Protein AF-A0A838U6Y1-F1 (afdb_monomer)

Secondary structure (DSSP, 8-state):
-HHHHHHHHHTT----EE--HHHHHHHHHHHT-SEE-PPPPBSS-HHHHTTSPTT---BPP--SPEE---HHHHHHHHHHHHHHHHHHHHHHHHHHHHT--EE--SSHHHHHHHHHHHHHHHHT--PPP---SS-GGGSSS--EEE-----SSTT-------EEE---

pLDDT: mean 75.65, std 10.95, range [45.16, 92.19]

Radius of gyration: 26.8 Å; Cα contacts (8 Å, |Δi|>4): 144; chains: 1; bounding box: 82×34×59 Å

Mean predicted aligned error: 13.13 Å

Solvent-accessible surface area (backbone atoms only — not comparable to full-atom values): 10695 Å² total; per-residue (Å²): 122,68,65,64,56,51,53,48,68,72,41,100,54,70,39,69,42,83,45,64,56,59,46,52,51,62,62,42,55,69,69,49,41,52,61,40,84,71,75,58,59,67,65,55,61,72,80,59,57,77,73,54,70,95,83,67,83,56,66,39,84,70,81,72,67,56,68,59,80,59,61,66,59,36,46,53,51,50,51,50,52,52,52,44,55,54,51,48,57,53,50,47,50,47,8,59,76,34,77,20,57,71,45,77,37,80,47,75,66,54,41,67,67,46,50,59,54,55,53,53,52,60,74,67,62,79,90,82,87,80,83,70,94,68,75,76,84,79,57,95,63,83,60,82,47,81,52,88,68,80,64,90,53,90,90,56,85,64,88,68,77,46,72,52,80,67,80,130

Foldseek 3Di:
DVVVLVVVLLDLDADADEDCLLVLVVVLVQVLDQWHPDAADFPDPPVVVVVDPPPDDGGDDPPHTDGDPPPVSSVVSVVVNVVSVVVLVSSVVSNVQNVYHYDYDNDPVVCVVCVVVNVVVVVPDDDDDDDDPDDPPPDPDFDWDFDDDDDPDPPDDDDDNRTDTDDD

Sequence (168 aa):
KSDALRRLLATDISVHVLSYTAMEVTDIKPRASMISKSPPPNAIPDEIQAQLPNGVRDRGVKIGPTINLDRTLIRKIKDRKLELEVAEQNLEKLAADTIGEFILPDATEEMVEKAPLVAKMIDSSYVVTYTPKIPVVESRGIAERNIEVTSKRPGLIVEARRKLLIAR

Structure (mmCIF, N/CA/C/O backbone):
data_AF-A0A838U6Y1-F1
#
_entry.id   AF-A0A838U6Y1-F1
#
loop_
_atom_site.group_PDB
_atom_site.id
_atom_site.type_symbol
_atom_site.label_atom_id
_atom_site.label_alt_id
_atom_site.label_comp_id
_atom_site.label_asym_id
_atom_site.label_entity_id
_atom_site.label_seq_id
_atom_site.pdbx_PDB_ins_code
_atom_site.Cartn_x
_atom_site.Cartn_y
_atom_site.Cartn_z
_atom_site.occupancy
_atom_site.B_iso_or_equiv
_atom_site.auth_seq_id
_atom_site.auth_comp_id
_atom_site.auth_asym_id
_atom_site.auth_atom_id
_atom_site.pdbx_PDB_model_num
ATOM 1 N N . LYS A 1 1 ? -11.833 -12.735 -4.021 1.00 46.72 1 LYS A N 1
ATOM 2 C CA . LYS A 1 1 ? -10.910 -11.786 -3.341 1.00 46.72 1 LYS A CA 1
ATOM 3 C C . LYS A 1 1 ? -11.636 -10.805 -2.407 1.00 46.72 1 LYS A C 1
ATOM 5 O O . LYS A 1 1 ? -11.096 -10.525 -1.352 1.00 46.72 1 LYS A O 1
ATOM 10 N N . SER A 1 2 ? -12.853 -10.342 -2.720 1.00 61.66 2 SER A N 1
ATOM 11 C CA . SER A 1 2 ? -13.626 -9.407 -1.874 1.00 61.66 2 SER A CA 1
ATOM 12 C C . SER A 1 2 ? -14.111 -9.969 -0.528 1.00 61.66 2 SER A C 1
ATOM 14 O O . SER A 1 2 ? -14.324 -9.195 0.397 1.00 61.66 2 SER A O 1
ATOM 16 N N . ASP A 1 3 ? -14.269 -11.290 -0.393 1.00 71.94 3 ASP A N 1
ATOM 17 C CA . ASP A 1 3 ? -14.803 -11.900 0.836 1.00 71.94 3 ASP A CA 1
ATOM 18 C C . ASP A 1 3 ? -13.856 -11.753 2.043 1.00 71.94 3 ASP A C 1
ATOM 20 O O . ASP A 1 3 ? -14.294 -11.461 3.150 1.00 71.94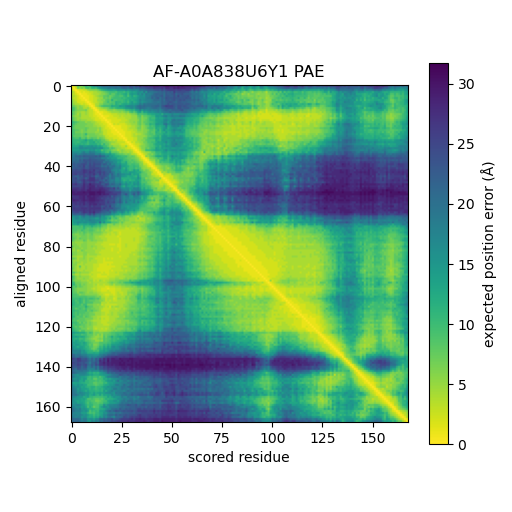 3 ASP A O 1
ATOM 24 N N . ALA A 1 4 ? -12.539 -11.848 1.827 1.00 73.19 4 ALA A N 1
ATOM 25 C CA . ALA A 1 4 ? -11.548 -11.648 2.888 1.00 73.19 4 ALA A CA 1
ATOM 26 C C . ALA A 1 4 ? -11.529 -10.197 3.406 1.00 73.19 4 ALA A C 1
ATOM 28 O O . ALA A 1 4 ? -11.488 -9.980 4.614 1.00 73.19 4 ALA A O 1
ATOM 29 N N . LEU A 1 5 ? -11.636 -9.210 2.505 1.00 68.75 5 LEU A N 1
ATOM 30 C CA . LEU A 1 5 ? -11.728 -7.791 2.874 1.00 68.75 5 LEU A CA 1
ATOM 31 C C . LEU A 1 5 ? -13.009 -7.500 3.663 1.00 68.75 5 LEU A C 1
ATOM 33 O O . LEU A 1 5 ? -12.974 -6.797 4.664 1.00 68.75 5 LEU A O 1
ATOM 37 N N . ARG A 1 6 ? -14.138 -8.099 3.265 1.00 68.56 6 ARG A N 1
ATOM 38 C CA . ARG A 1 6 ? -15.406 -7.959 3.996 1.00 68.56 6 ARG A CA 1
ATOM 39 C C . ARG A 1 6 ? -15.342 -8.550 5.401 1.00 68.56 6 ARG A C 1
ATOM 41 O O . ARG A 1 6 ? -15.905 -7.966 6.319 1.00 68.56 6 ARG A O 1
ATOM 48 N N . ARG A 1 7 ? -14.643 -9.674 5.582 1.00 72.81 7 ARG A N 1
ATOM 49 C CA . ARG A 1 7 ? -14.422 -10.268 6.910 1.00 72.81 7 ARG A CA 1
ATOM 50 C C . ARG A 1 7 ? -13.547 -9.381 7.794 1.00 72.81 7 ARG A C 1
ATOM 52 O O . ARG A 1 7 ? -13.877 -9.217 8.959 1.00 72.81 7 ARG A O 1
ATOM 59 N N . LEU A 1 8 ? -12.501 -8.770 7.234 1.00 68.75 8 LEU A N 1
ATOM 60 C CA . LEU A 1 8 ? -11.675 -7.788 7.947 1.00 68.75 8 LEU A CA 1
ATOM 61 C C . LEU A 1 8 ? -12.477 -6.553 8.375 1.00 68.75 8 LEU A C 1
ATOM 63 O O . LEU A 1 8 ? -12.323 -6.087 9.494 1.00 68.75 8 LEU A O 1
ATOM 67 N N . LEU A 1 9 ? -13.388 -6.067 7.531 1.00 67.00 9 LEU A N 1
ATOM 68 C CA . LEU A 1 9 ? -14.278 -4.956 7.888 1.00 67.00 9 LEU A CA 1
ATOM 69 C C . LEU A 1 9 ? -15.310 -5.322 8.965 1.00 67.00 9 LEU A C 1
ATOM 71 O O . LEU A 1 9 ? -15.772 -4.447 9.699 1.00 67.00 9 LEU A O 1
ATOM 75 N N . ALA A 1 10 ? -15.700 -6.596 9.044 1.00 65.94 10 ALA A N 1
ATOM 76 C CA . ALA A 1 10 ? -16.593 -7.096 10.087 1.00 65.94 10 ALA A CA 1
ATOM 77 C C . ALA A 1 10 ? -15.886 -7.236 11.445 1.00 65.94 10 ALA A C 1
ATOM 79 O O . ALA A 1 10 ? -16.546 -7.232 12.480 1.00 65.94 10 ALA A O 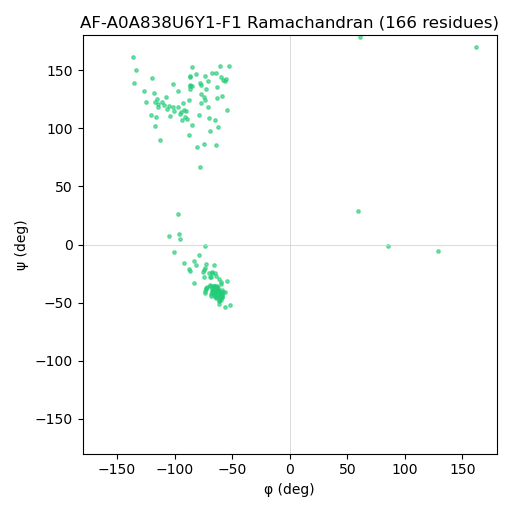1
ATOM 80 N N . THR A 1 11 ? -14.557 -7.346 11.448 1.00 67.31 11 THR A N 1
ATOM 81 C CA . THR A 1 11 ? -13.746 -7.308 12.666 1.00 67.31 11 THR A CA 1
ATOM 82 C C . THR A 1 11 ? -13.397 -5.866 13.044 1.00 67.31 11 THR A C 1
ATOM 84 O O . THR A 1 11 ? -13.175 -5.030 12.172 1.00 67.31 11 THR A O 1
ATOM 87 N N . ASP A 1 12 ? -13.328 -5.557 14.339 1.00 68.38 12 ASP A N 1
ATOM 88 C CA . ASP A 1 12 ? -12.880 -4.248 14.841 1.00 68.38 12 ASP A CA 1
ATOM 89 C C . ASP A 1 12 ? -11.345 -4.142 14.794 1.00 68.38 12 ASP A C 1
ATOM 91 O O . ASP A 1 12 ? -10.668 -4.129 15.820 1.00 68.38 12 ASP A O 1
ATOM 95 N N . ILE A 1 13 ? -10.787 -4.124 13.582 1.00 75.06 13 ILE A N 1
ATOM 96 C CA . ILE A 1 13 ? -9.348 -3.990 13.325 1.00 75.06 13 ILE A CA 1
ATOM 97 C C . ILE A 1 13 ? -9.113 -2.702 12.532 1.00 75.06 13 ILE A C 1
ATOM 99 O O . ILE A 1 13 ? -9.764 -2.486 11.509 1.00 75.06 13 ILE A O 1
ATOM 103 N N . SER A 1 14 ? -8.168 -1.871 12.978 1.00 77.81 14 SER A N 1
ATOM 104 C CA . SER A 1 14 ? -7.637 -0.748 12.197 1.00 77.81 14 SER A CA 1
ATOM 105 C C . SER A 1 14 ? -6.485 -1.219 11.308 1.00 77.81 14 SER A C 1
ATOM 107 O O . SER A 1 14 ? -5.601 -1.954 11.755 1.00 77.81 14 SER A O 1
ATOM 109 N N . VAL A 1 15 ? -6.489 -0.825 10.032 1.00 82.62 15 VAL A N 1
ATOM 110 C CA . VAL A 1 15 ? -5.468 -1.252 9.063 1.00 82.62 15 VAL A CA 1
ATOM 111 C C . VAL A 1 15 ? -4.688 -0.048 8.556 1.00 82.62 15 VAL A C 1
ATOM 113 O O . VAL A 1 15 ? -5.146 0.666 7.672 1.00 82.62 15 VAL A O 1
ATOM 116 N N . HIS A 1 16 ? -3.476 0.141 9.072 1.00 86.44 16 HIS A N 1
ATOM 117 C CA . HIS A 1 16 ? -2.525 1.117 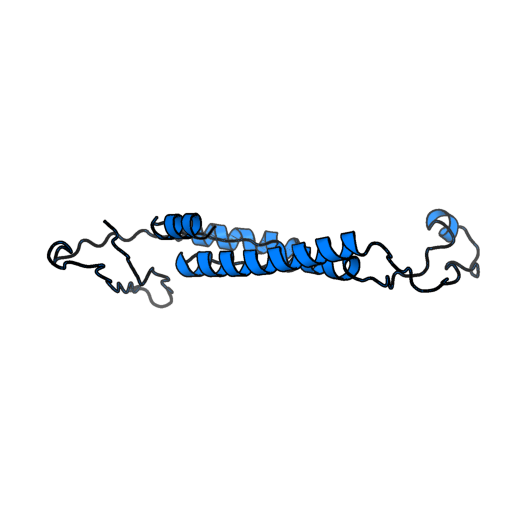8.537 1.00 86.44 16 HIS A CA 1
ATOM 118 C C . HIS A 1 16 ? -1.713 0.485 7.403 1.00 86.44 16 HIS A C 1
ATOM 120 O O . HIS A 1 16 ? -1.272 -0.662 7.518 1.00 86.44 16 HIS A O 1
ATOM 126 N N . VAL A 1 17 ? -1.505 1.220 6.311 1.00 87.38 17 VAL A N 1
ATOM 127 C CA . VAL A 1 17 ? -0.815 0.706 5.121 1.00 87.38 17 VAL A CA 1
ATOM 128 C C . VAL A 1 17 ? 0.364 1.602 4.768 1.00 87.38 17 VAL A C 1
ATOM 130 O O . VAL A 1 17 ? 0.195 2.786 4.487 1.00 87.38 17 VAL A O 1
ATOM 133 N N . LEU A 1 18 ? 1.552 0.997 4.718 1.00 88.06 18 LEU A N 1
ATOM 134 C CA . LEU A 1 18 ? 2.744 1.569 4.098 1.00 88.06 18 LEU A CA 1
ATOM 135 C C . LEU A 1 18 ? 2.958 0.870 2.749 1.00 88.06 18 LEU A C 1
ATOM 137 O O . LEU A 1 18 ? 3.259 -0.326 2.717 1.00 88.06 18 LEU A O 1
ATOM 141 N N . SER A 1 19 ? 2.750 1.581 1.639 1.00 86.62 19 SER A N 1
ATOM 142 C CA . SER A 1 19 ? 2.799 0.985 0.297 1.00 86.62 19 SER A CA 1
ATOM 143 C C . SER A 1 19 ? 4.109 1.279 -0.438 1.00 86.62 19 SER A C 1
ATOM 145 O O . SER A 1 19 ? 4.570 2.411 -0.463 1.00 86.62 19 SER A O 1
ATOM 147 N N . TYR A 1 20 ? 4.670 0.278 -1.124 1.00 86.75 20 TYR A N 1
ATOM 148 C CA . TYR A 1 20 ? 5.861 0.422 -1.983 1.00 86.75 20 TYR A CA 1
ATOM 149 C C . TYR A 1 20 ? 5.510 0.636 -3.464 1.00 86.75 20 TYR A C 1
ATOM 151 O O . TYR A 1 20 ? 6.385 0.647 -4.332 1.00 86.75 20 TYR A O 1
ATOM 159 N N . THR A 1 21 ? 4.223 0.767 -3.781 1.00 87.75 21 THR A N 1
ATOM 160 C CA . THR A 1 21 ? 3.727 0.775 -5.162 1.00 87.75 21 THR A CA 1
ATOM 161 C C . THR A 1 21 ? 4.274 1.947 -5.975 1.00 87.75 21 THR A C 1
ATOM 163 O O . THR A 1 21 ? 4.660 1.741 -7.123 1.00 87.75 21 THR A O 1
ATOM 166 N N . ALA A 1 22 ? 4.398 3.144 -5.393 1.00 85.31 22 ALA A N 1
ATOM 167 C CA . ALA A 1 22 ? 4.966 4.309 -6.080 1.00 85.31 22 ALA A CA 1
ATOM 168 C C . ALA A 1 22 ? 6.413 4.062 -6.539 1.00 85.31 22 ALA A C 1
ATOM 170 O O . ALA A 1 22 ? 6.750 4.313 -7.700 1.00 85.31 22 ALA A O 1
ATOM 171 N N . MET A 1 23 ? 7.236 3.479 -5.664 1.00 86.00 23 MET A N 1
ATOM 172 C CA . MET A 1 23 ? 8.627 3.125 -5.958 1.00 86.00 23 MET A CA 1
ATOM 173 C C . MET A 1 23 ? 8.735 2.009 -7.007 1.00 86.00 23 MET A C 1
ATOM 175 O O . MET A 1 23 ? 9.572 2.068 -7.906 1.00 86.00 23 MET A O 1
ATOM 179 N N . GLU A 1 24 ? 7.865 0.997 -6.951 1.00 85.81 24 GLU A N 1
ATOM 180 C CA . GLU A 1 24 ? 7.839 -0.040 -7.991 1.00 85.81 24 GLU A CA 1
ATOM 181 C C . GLU A 1 24 ? 7.414 0.541 -9.349 1.00 85.81 24 GLU A C 1
ATOM 183 O O . GLU A 1 24 ? 7.978 0.203 -10.390 1.00 85.81 24 GLU A O 1
ATOM 188 N N . VAL A 1 25 ? 6.446 1.462 -9.369 1.00 85.75 25 VAL A N 1
ATOM 189 C CA . VAL A 1 25 ? 5.966 2.096 -10.602 1.00 85.75 25 VAL A CA 1
ATOM 190 C C . VAL A 1 25 ? 7.048 2.964 -11.255 1.00 85.75 25 VAL A C 1
ATOM 192 O O . VAL A 1 25 ? 7.117 3.008 -12.491 1.00 85.75 25 VAL A O 1
ATOM 195 N N . THR A 1 26 ? 7.895 3.647 -10.478 1.00 84.38 26 THR A N 1
ATOM 196 C CA . THR A 1 26 ? 9.015 4.430 -11.027 1.00 84.38 26 THR A CA 1
ATOM 197 C C . THR A 1 26 ? 10.082 3.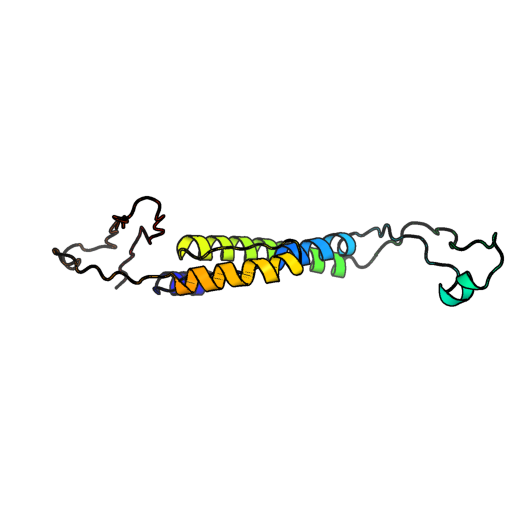535 -11.660 1.00 84.38 26 THR A C 1
ATOM 199 O O . THR A 1 26 ? 10.522 3.859 -12.766 1.00 84.38 26 THR A O 1
ATOM 202 N N . ASP A 1 27 ? 10.407 2.378 -11.069 1.00 84.31 27 ASP A N 1
ATOM 203 C CA . ASP A 1 27 ? 11.327 1.389 -11.667 1.00 84.31 27 ASP A CA 1
ATOM 204 C C . ASP A 1 27 ? 10.731 0.688 -12.906 1.00 84.31 27 ASP A C 1
ATOM 206 O O . ASP A 1 27 ? 11.413 0.404 -13.896 1.00 84.31 27 ASP A O 1
ATOM 210 N N . ILE A 1 28 ? 9.418 0.447 -12.911 1.00 82.81 28 ILE A N 1
ATOM 211 C CA . ILE A 1 28 ? 8.730 -0.239 -14.011 1.00 82.81 28 ILE A CA 1
ATOM 212 C C . ILE A 1 28 ? 8.686 0.611 -15.294 1.00 82.81 28 ILE A C 1
ATOM 214 O O . ILE A 1 28 ? 8.796 0.065 -16.397 1.00 82.81 28 ILE A O 1
ATOM 218 N N . LYS A 1 29 ? 8.538 1.940 -15.194 1.00 78.31 29 LYS A N 1
ATOM 219 C CA . LYS A 1 29 ? 8.414 2.852 -16.354 1.00 78.31 29 LYS A CA 1
ATOM 220 C C . LYS A 1 29 ? 9.523 2.689 -17.413 1.00 78.31 29 LYS A C 1
ATOM 222 O O . LYS A 1 29 ? 9.169 2.515 -18.584 1.00 78.31 29 LYS A O 1
ATOM 227 N N . PRO A 1 30 ? 10.829 2.726 -17.078 1.00 78.50 30 PRO A N 1
ATOM 228 C CA . PRO A 1 30 ? 11.890 2.525 -18.066 1.00 78.50 30 PRO A CA 1
ATOM 229 C C . PRO A 1 30 ? 11.907 1.094 -18.623 1.00 78.50 30 PRO A C 1
ATOM 231 O O . PRO A 1 30 ? 12.145 0.906 -19.816 1.00 78.50 30 PRO A O 1
ATOM 234 N N . ARG A 1 31 ? 11.592 0.090 -17.794 1.00 76.12 31 ARG A N 1
ATOM 235 C CA . ARG A 1 31 ? 11.635 -1.340 -18.155 1.00 76.12 31 ARG A CA 1
ATOM 236 C C . ARG A 1 31 ? 10.476 -1.763 -19.060 1.00 76.12 31 ARG A C 1
ATOM 238 O O . ARG A 1 31 ? 10.621 -2.678 -19.865 1.00 76.12 31 ARG A O 1
ATOM 245 N N . ALA A 1 32 ? 9.341 -1.075 -18.968 1.00 76.00 32 ALA A N 1
ATOM 246 C CA . ALA A 1 32 ? 8.171 -1.295 -19.816 1.00 76.00 32 ALA A CA 1
ATOM 247 C C . ALA A 1 32 ? 8.293 -0.661 -21.218 1.00 76.00 32 ALA A C 1
ATOM 249 O O . ALA A 1 32 ? 7.427 -0.889 -22.072 1.00 76.00 32 ALA A O 1
ATOM 250 N N . SER A 1 33 ? 9.326 0.156 -21.465 1.00 76.31 33 SER A N 1
ATOM 251 C CA . SER A 1 33 ? 9.545 0.785 -22.768 1.00 76.31 33 SER A CA 1
ATOM 252 C C . SER A 1 33 ? 10.127 -0.209 -23.774 1.00 76.31 33 SER A C 1
ATOM 254 O O . SER A 1 33 ? 11.150 -0.846 -23.534 1.00 76.31 33 SER A O 1
ATOM 256 N N . MET A 1 34 ? 9.505 -0.292 -24.953 1.00 74.06 34 MET A N 1
ATOM 257 C CA . MET A 1 34 ? 10.029 -1.066 -26.088 1.00 74.06 34 MET A CA 1
ATOM 258 C C . MET A 1 34 ? 11.320 -0.453 -26.653 1.00 74.06 34 MET A C 1
ATOM 260 O O . MET A 1 34 ? 12.115 -1.148 -27.276 1.00 74.06 34 MET A O 1
ATOM 264 N N . ILE A 1 35 ? 11.529 0.845 -26.429 1.00 74.56 35 ILE A N 1
ATOM 265 C CA . ILE A 1 35 ? 12.677 1.603 -26.921 1.00 74.56 35 ILE A CA 1
ATOM 266 C C . ILE A 1 35 ? 13.466 2.075 -25.702 1.00 74.56 35 ILE A C 1
ATOM 268 O O . ILE A 1 35 ? 13.004 2.948 -24.959 1.00 74.56 35 ILE A O 1
ATOM 272 N N . SER A 1 36 ? 14.653 1.510 -25.491 1.00 69.25 36 SER A N 1
ATOM 273 C CA . SER A 1 36 ? 15.577 2.016 -24.480 1.00 69.25 36 SER A CA 1
ATOM 274 C C . SER A 1 36 ? 16.213 3.311 -24.978 1.00 69.25 36 SER A C 1
ATOM 276 O O . SER A 1 36 ? 16.784 3.368 -26.070 1.00 69.25 36 SER A O 1
ATOM 278 N N . LYS A 1 37 ? 16.131 4.360 -24.157 1.00 68.88 37 LYS A N 1
ATOM 279 C CA . LYS A 1 37 ? 16.875 5.614 -24.345 1.00 68.88 37 LYS A CA 1
ATOM 280 C C . LYS A 1 37 ? 18.153 5.635 -23.499 1.00 68.88 37 LYS A C 1
ATOM 282 O O . LYS A 1 37 ? 18.602 6.716 -23.126 1.00 68.88 37 LYS A O 1
ATOM 287 N N . SER A 1 38 ? 18.715 4.468 -23.174 1.00 65.94 38 SER A N 1
ATOM 288 C CA . SER A 1 38 ? 19.955 4.393 -22.405 1.00 65.94 38 SER A CA 1
ATOM 289 C C . SER A 1 38 ? 21.072 5.194 -23.095 1.00 65.94 38 SER A C 1
ATOM 291 O O . SER A 1 38 ? 21.135 5.226 -24.335 1.00 65.94 38 SER A O 1
ATOM 293 N N . PRO A 1 39 ? 21.936 5.874 -22.319 1.00 66.75 39 PRO A N 1
ATOM 294 C CA . PRO A 1 39 ? 23.147 6.488 -22.848 1.00 66.75 39 PRO A CA 1
ATOM 295 C C . PRO A 1 39 ? 23.982 5.463 -23.633 1.00 66.75 39 PRO A C 1
ATOM 297 O O . PRO A 1 39 ? 23.868 4.261 -23.372 1.00 66.75 39 PRO A O 1
ATOM 300 N N . PRO A 1 40 ? 24.796 5.905 -24.609 1.00 65.69 40 PRO A N 1
ATOM 301 C CA . PRO A 1 40 ? 25.750 5.009 -25.250 1.00 65.69 40 PRO A CA 1
ATOM 302 C C . PRO A 1 40 ? 26.657 4.378 -24.183 1.00 65.69 40 PRO A C 1
ATOM 304 O O . PRO A 1 40 ? 27.021 5.074 -23.233 1.00 65.69 40 PRO A O 1
ATOM 307 N N . PRO A 1 41 ? 27.003 3.087 -24.319 1.00 67.81 41 PRO A N 1
ATOM 308 C CA . PRO A 1 41 ? 27.905 2.436 -23.380 1.00 67.81 41 PRO A CA 1
ATOM 309 C C . PRO A 1 41 ? 29.259 3.156 -23.361 1.00 67.81 41 PRO A C 1
ATOM 311 O O . PRO A 1 41 ? 29.731 3.634 -24.404 1.00 67.81 41 PRO A O 1
ATOM 314 N N . ASN A 1 42 ? 29.875 3.223 -22.179 1.00 70.19 42 ASN A N 1
ATOM 315 C CA . ASN A 1 42 ? 31.254 3.685 -22.042 1.00 70.19 42 ASN A CA 1
ATOM 316 C C . ASN A 1 42 ? 32.133 2.756 -22.889 1.00 70.19 42 ASN A C 1
ATOM 318 O O . ASN A 1 42 ? 32.016 1.532 -22.802 1.00 70.19 42 ASN A O 1
ATOM 322 N N . ALA A 1 43 ? 32.956 3.329 -23.771 1.00 68.56 43 ALA A N 1
ATOM 323 C CA . ALA A 1 43 ? 33.816 2.531 -24.647 1.00 68.56 43 ALA A CA 1
ATOM 324 C C . ALA A 1 43 ? 34.989 1.913 -23.874 1.00 68.56 43 ALA A C 1
ATOM 326 O O . ALA A 1 43 ? 35.605 0.953 -24.336 1.00 68.56 43 ALA A O 1
ATOM 327 N N . ILE A 1 44 ? 35.299 2.488 -22.714 1.00 73.56 44 ILE A N 1
ATOM 328 C CA . ILE A 1 44 ? 36.428 2.146 -21.867 1.00 73.56 44 ILE A CA 1
ATOM 329 C C . ILE A 1 44 ? 35.908 2.078 -20.420 1.00 73.56 44 ILE A C 1
ATOM 331 O O . ILE A 1 44 ? 35.091 2.918 -20.044 1.00 73.56 44 ILE A O 1
ATOM 335 N N . PRO A 1 45 ? 36.338 1.095 -19.611 1.00 75.62 45 PRO A N 1
ATOM 336 C CA . PRO A 1 45 ? 36.073 1.086 -18.176 1.00 75.62 45 PRO A CA 1
ATOM 337 C C . PRO A 1 45 ? 36.617 2.345 -17.485 1.00 75.62 45 PRO A C 1
ATOM 339 O O . PRO A 1 45 ? 37.729 2.787 -17.789 1.00 75.62 45 PRO A O 1
ATOM 342 N N . ASP A 1 46 ? 35.866 2.868 -16.515 1.00 74.75 46 ASP A N 1
ATOM 343 C CA . ASP A 1 46 ? 36.155 4.134 -15.823 1.00 74.75 46 ASP A CA 1
ATOM 344 C C . ASP A 1 46 ? 37.578 4.177 -15.213 1.00 74.7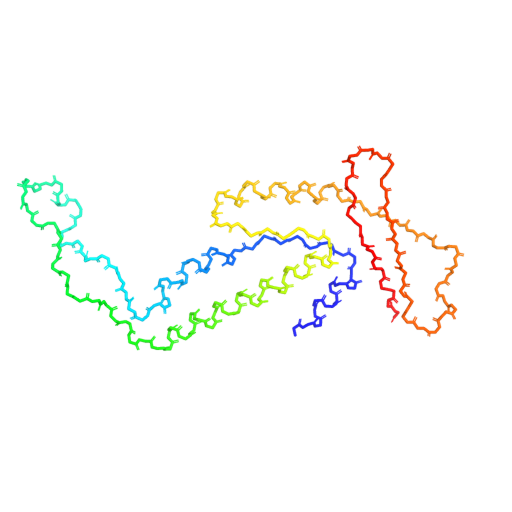5 46 ASP A C 1
ATOM 346 O O . ASP A 1 46 ? 38.234 5.220 -15.200 1.00 74.75 46 ASP A O 1
ATOM 350 N N . GLU A 1 47 ? 38.107 3.023 -14.785 1.00 75.12 47 GLU A N 1
ATOM 351 C CA . GLU A 1 47 ? 39.462 2.866 -14.229 1.00 75.12 47 GLU A CA 1
ATOM 352 C C . GLU A 1 47 ? 40.578 3.211 -15.227 1.00 75.12 47 GLU A C 1
ATOM 354 O O . GLU A 1 47 ? 41.600 3.791 -14.860 1.00 75.12 47 GLU A O 1
ATOM 359 N N . ILE A 1 48 ? 40.387 2.864 -16.501 1.00 70.38 48 ILE A N 1
ATOM 360 C CA . ILE A 1 48 ? 41.378 3.082 -17.561 1.00 70.38 48 ILE A CA 1
ATOM 361 C C . ILE A 1 48 ? 41.256 4.517 -18.087 1.00 70.38 48 ILE A C 1
ATOM 363 O O . ILE A 1 48 ? 42.261 5.148 -18.414 1.00 70.38 48 ILE A O 1
ATOM 367 N N . GLN A 1 49 ? 40.039 5.069 -18.102 1.00 67.62 49 GLN A N 1
ATOM 368 C CA . GLN A 1 49 ? 39.758 6.436 -18.537 1.00 67.62 49 GLN A CA 1
ATOM 369 C C . GLN A 1 49 ? 40.517 7.493 -17.721 1.00 67.62 49 GLN A C 1
ATOM 371 O O . GLN A 1 49 ? 41.031 8.455 -18.290 1.00 67.62 49 GLN A O 1
ATOM 376 N N . ALA A 1 50 ? 40.644 7.289 -16.408 1.00 70.88 50 ALA A N 1
ATOM 377 C CA . ALA A 1 50 ? 41.367 8.193 -15.513 1.00 70.88 50 ALA A CA 1
ATOM 378 C C . ALA A 1 50 ? 42.885 8.261 -15.783 1.00 70.88 50 ALA A C 1
ATOM 380 O O . ALA A 1 50 ? 43.549 9.192 -15.332 1.00 70.88 50 ALA A O 1
ATOM 381 N N . GLN A 1 51 ? 43.438 7.282 -16.505 1.00 77.62 51 GLN A N 1
ATOM 382 C CA . GLN A 1 51 ? 44.868 7.181 -16.819 1.00 77.62 51 GLN A CA 1
ATOM 383 C C . GLN A 1 51 ? 45.205 7.658 -18.240 1.00 77.62 51 GLN A C 1
ATOM 385 O O . GLN A 1 51 ? 46.378 7.727 -18.610 1.00 77.62 51 GLN A O 1
ATOM 390 N N . LEU A 1 52 ? 44.194 7.976 -19.052 1.00 73.00 52 LEU A N 1
ATOM 391 C CA . LEU A 1 52 ? 44.375 8.392 -20.438 1.00 73.00 52 LEU A CA 1
ATOM 392 C C . LEU A 1 52 ? 44.613 9.912 -20.536 1.00 73.00 52 LEU A C 1
ATOM 394 O O . LEU A 1 52 ? 44.024 10.689 -19.786 1.00 73.00 52 LEU A O 1
ATOM 398 N N . PRO A 1 53 ? 45.465 10.366 -21.476 1.00 73.94 53 PRO A N 1
ATOM 399 C CA . PRO A 1 53 ? 45.706 11.787 -21.693 1.00 73.94 53 PRO A CA 1
ATOM 400 C C . PRO A 1 53 ? 44.437 12.510 -22.173 1.00 73.94 53 PRO A C 1
ATOM 402 O O . PRO A 1 53 ? 43.613 11.950 -22.902 1.00 73.94 53 PRO A O 1
ATOM 405 N N . ASN A 1 54 ? 44.298 13.784 -21.791 1.00 69.31 54 ASN A N 1
ATOM 406 C CA . ASN A 1 54 ? 43.147 14.621 -22.141 1.00 69.31 54 ASN A CA 1
ATOM 407 C C . ASN A 1 54 ? 42.935 14.653 -23.668 1.00 69.31 54 ASN A C 1
ATOM 409 O O . ASN A 1 54 ? 43.783 15.159 -24.401 1.00 69.31 54 ASN A O 1
ATOM 413 N N . GLY A 1 55 ? 41.799 14.130 -24.144 1.00 63.94 55 GLY A N 1
ATOM 414 C CA . GLY A 1 55 ? 41.424 14.130 -25.568 1.00 63.94 55 GLY A CA 1
ATOM 415 C C . GLY A 1 55 ? 41.004 12.773 -26.143 1.00 63.94 55 GLY A C 1
ATOM 416 O O . GLY A 1 55 ? 40.544 12.714 -27.284 1.00 63.94 55 GLY A O 1
ATOM 417 N N . VAL A 1 56 ? 41.116 11.686 -25.375 1.00 66.94 56 VAL A N 1
ATOM 418 C CA . VAL A 1 56 ? 40.642 10.360 -25.801 1.00 66.94 56 VAL A CA 1
ATOM 419 C C . VAL A 1 56 ? 39.111 10.313 -25.784 1.00 66.94 56 VAL A C 1
ATOM 421 O O . VAL A 1 56 ? 38.462 10.774 -24.846 1.00 66.94 56 VAL A O 1
ATOM 424 N N . ARG A 1 57 ? 38.517 9.772 -26.856 1.00 62.66 57 ARG A N 1
ATOM 425 C CA . ARG A 1 57 ? 37.065 9.584 -26.970 1.00 62.66 57 ARG A CA 1
ATOM 426 C C . ARG A 1 57 ? 36.588 8.579 -25.921 1.00 62.66 57 ARG A C 1
ATOM 428 O O . ARG A 1 57 ? 36.800 7.385 -26.067 1.00 62.66 57 ARG A O 1
ATOM 435 N N . ASP A 1 58 ? 35.916 9.098 -24.907 1.00 64.94 58 ASP A N 1
ATOM 436 C CA . ASP A 1 58 ? 35.347 8.344 -23.787 1.00 64.94 58 ASP A CA 1
ATOM 437 C C . ASP A 1 58 ? 34.082 7.542 -24.173 1.00 64.94 58 ASP A C 1
ATOM 439 O O . ASP A 1 58 ? 33.889 6.376 -23.825 1.00 64.94 58 ASP A O 1
ATOM 443 N N . ARG A 1 59 ? 33.216 8.146 -24.992 1.00 63.47 59 ARG A N 1
ATOM 444 C CA . ARG A 1 59 ? 31.911 7.563 -25.323 1.00 63.47 59 ARG A CA 1
ATOM 445 C C . ARG A 1 59 ? 31.943 6.807 -26.643 1.00 63.47 59 ARG A C 1
ATOM 447 O O . ARG A 1 59 ? 32.385 7.342 -27.663 1.00 63.47 59 ARG A O 1
ATOM 454 N N . GLY A 1 60 ? 31.396 5.590 -26.637 1.00 63.19 60 GLY A N 1
ATOM 455 C CA . GLY A 1 60 ? 31.138 4.832 -27.857 1.00 63.19 60 GLY A CA 1
ATOM 456 C C . GLY A 1 60 ? 30.175 5.570 -28.795 1.00 63.19 60 GLY A C 1
ATOM 457 O O . GLY A 1 60 ? 29.345 6.378 -28.366 1.00 63.19 60 GLY A O 1
ATOM 458 N N . VAL A 1 61 ? 30.266 5.295 -30.100 1.00 62.50 61 VAL A N 1
ATOM 459 C CA . VAL A 1 61 ? 29.289 5.800 -31.077 1.00 62.50 61 VAL A CA 1
ATOM 460 C C . VAL A 1 61 ? 27.924 5.199 -30.741 1.00 62.50 61 VAL A C 1
ATOM 462 O O . VAL A 1 61 ? 27.788 3.982 -30.635 1.00 62.50 61 VAL A O 1
ATOM 465 N N . LYS A 1 62 ? 26.899 6.041 -30.567 1.00 58.81 62 LYS A N 1
ATOM 466 C CA . LYS A 1 62 ? 25.539 5.579 -30.267 1.00 58.81 62 LYS A CA 1
ATOM 467 C C . LYS A 1 62 ? 24.944 4.868 -31.487 1.00 58.81 62 LYS A C 1
ATOM 469 O O . LYS A 1 62 ? 24.417 5.518 -32.388 1.00 58.81 62 LYS A O 1
ATOM 474 N N . ILE A 1 63 ? 25.006 3.538 -31.510 1.00 59.75 63 ILE A N 1
ATOM 475 C CA . ILE A 1 63 ? 24.356 2.713 -32.535 1.00 59.75 63 ILE A CA 1
ATOM 476 C C . ILE A 1 63 ? 22.871 2.575 -32.174 1.00 59.75 63 ILE A C 1
ATOM 478 O O . ILE A 1 63 ? 22.462 1.612 -31.536 1.00 59.75 63 ILE A O 1
ATOM 482 N N . GLY A 1 64 ? 22.072 3.571 -32.566 1.00 64.69 64 GLY A N 1
ATOM 483 C CA . GLY A 1 64 ? 20.608 3.540 -32.485 1.00 64.69 64 GLY A CA 1
ATOM 484 C C . GLY A 1 64 ? 20.019 3.384 -31.072 1.00 64.69 64 GLY A C 1
ATOM 485 O O . GLY A 1 64 ? 20.733 3.347 -30.070 1.00 64.69 64 GLY A O 1
ATOM 486 N N . PRO A 1 65 ? 18.684 3.378 -30.948 1.00 68.31 65 PRO A N 1
ATOM 487 C CA . PRO A 1 65 ? 18.024 2.951 -29.724 1.00 68.31 65 PRO A CA 1
ATOM 488 C C . PRO A 1 65 ? 17.999 1.420 -29.633 1.00 68.31 65 PRO A C 1
ATOM 490 O O . PRO A 1 65 ? 17.692 0.742 -30.614 1.00 68.31 65 PRO A O 1
ATOM 493 N N . THR A 1 66 ? 18.249 0.865 -28.448 1.00 73.56 66 THR A N 1
ATOM 494 C CA . THR A 1 66 ? 18.057 -0.573 -28.214 1.00 73.56 66 THR A CA 1
ATOM 495 C C . THR A 1 66 ? 16.560 -0.875 -28.207 1.00 73.56 66 THR A C 1
ATOM 497 O O . THR A 1 66 ? 15.818 -0.333 -27.383 1.00 73.56 66 THR A O 1
ATOM 500 N N . ILE A 1 67 ? 16.106 -1.718 -29.136 1.00 78.00 67 ILE A N 1
ATOM 501 C CA . ILE A 1 67 ? 14.706 -2.140 -29.237 1.00 78.00 67 ILE A CA 1
ATOM 502 C C . ILE A 1 67 ? 14.550 -3.485 -28.529 1.00 78.00 67 ILE A C 1
ATOM 504 O O . ILE A 1 67 ? 15.130 -4.484 -28.948 1.00 78.00 67 ILE A O 1
ATOM 508 N N . ASN A 1 68 ? 13.729 -3.523 -27.482 1.00 75.50 68 ASN A N 1
ATOM 509 C CA . ASN A 1 68 ? 13.337 -4.772 -26.838 1.00 75.50 68 ASN A CA 1
ATOM 510 C C . ASN A 1 68 ? 12.246 -5.460 -27.666 1.00 75.50 68 ASN A C 1
ATOM 512 O O . ASN A 1 68 ? 11.112 -4.985 -27.744 1.00 75.50 68 ASN A O 1
ATOM 516 N N . LEU A 1 69 ? 12.583 -6.598 -28.278 1.00 82.06 69 LEU A N 1
ATOM 517 C CA . LEU A 1 69 ? 11.655 -7.386 -29.100 1.00 82.06 69 LEU A CA 1
ATOM 518 C C . LEU A 1 69 ? 10.763 -8.328 -28.276 1.00 82.06 69 LEU A C 1
ATOM 520 O O . LEU A 1 69 ? 9.754 -8.817 -28.791 1.00 82.06 69 LEU A O 1
ATOM 524 N N . ASP A 1 70 ? 11.089 -8.557 -27.001 1.00 85.12 70 ASP A N 1
ATOM 525 C CA . ASP A 1 70 ? 10.306 -9.428 -26.126 1.00 85.12 70 ASP A CA 1
ATOM 526 C C . ASP A 1 70 ? 8.994 -8.758 -25.688 1.00 85.12 70 ASP A C 1
ATOM 528 O O . ASP A 1 70 ? 8.860 -8.131 -24.633 1.00 85.12 70 ASP A O 1
ATOM 532 N N . ARG A 1 71 ? 7.978 -8.917 -26.536 1.00 85.69 71 ARG A N 1
ATOM 533 C CA . ARG A 1 71 ? 6.617 -8.437 -26.277 1.00 85.69 71 ARG A CA 1
ATOM 534 C C . ARG A 1 71 ? 5.973 -9.123 -25.077 1.00 85.69 71 ARG A C 1
ATOM 536 O O . ARG A 1 71 ? 5.083 -8.531 -24.468 1.00 85.69 71 ARG A O 1
ATOM 543 N N . THR A 1 72 ? 6.367 -10.355 -24.759 1.00 90.06 72 THR A N 1
ATOM 544 C CA . THR A 1 72 ? 5.763 -11.108 -23.654 1.00 90.06 72 THR A CA 1
ATOM 545 C C . THR A 1 72 ? 6.223 -10.554 -22.312 1.00 90.06 72 THR A C 1
ATOM 547 O O . THR A 1 72 ? 5.390 -10.328 -21.435 1.00 90.06 72 THR A O 1
ATOM 550 N N . LEU A 1 73 ? 7.511 -10.221 -22.192 1.00 87.75 73 LEU A N 1
ATOM 551 C CA . LEU A 1 73 ? 8.077 -9.550 -21.025 1.00 87.75 73 LEU A CA 1
ATOM 552 C C . LEU A 1 73 ? 7.437 -8.174 -20.807 1.00 87.75 73 LEU A C 1
ATOM 554 O O . LEU A 1 73 ? 6.971 -7.881 -19.709 1.00 87.75 73 LEU A O 1
ATOM 558 N N . ILE A 1 74 ? 7.336 -7.357 -21.863 1.00 87.19 74 ILE A N 1
ATOM 559 C CA . ILE A 1 74 ? 6.721 -6.021 -21.778 1.00 87.19 74 ILE A CA 1
ATOM 560 C C . ILE A 1 74 ? 5.260 -6.112 -21.317 1.00 87.19 74 ILE A C 1
ATOM 562 O O . ILE A 1 74 ? 4.825 -5.299 -20.503 1.00 87.19 74 ILE A O 1
ATOM 566 N N . ARG A 1 75 ? 4.497 -7.095 -21.817 1.00 90.06 75 ARG A N 1
ATOM 567 C CA . ARG A 1 75 ? 3.117 -7.336 -21.366 1.00 90.06 75 ARG A CA 1
ATOM 568 C C . ARG A 1 75 ? 3.070 -7.676 -19.881 1.00 90.06 75 ARG A C 1
ATOM 570 O O . ARG A 1 75 ? 2.395 -6.968 -19.152 1.00 90.06 75 ARG A O 1
ATOM 577 N N . LYS A 1 76 ? 3.867 -8.644 -19.417 1.00 92.06 76 LYS A N 1
ATOM 578 C CA . LYS A 1 76 ? 3.921 -9.02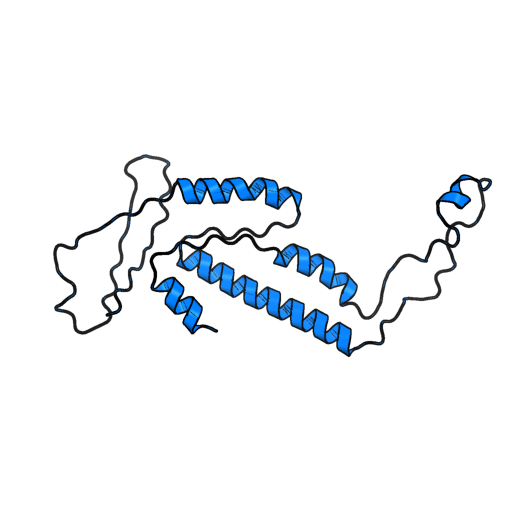1 -17.993 1.00 92.06 76 LYS A CA 1
ATOM 579 C C . LYS A 1 76 ? 4.261 -7.843 -17.079 1.00 92.06 76 LYS A C 1
ATOM 581 O O . LYS A 1 76 ? 3.656 -7.695 -16.026 1.00 92.06 76 LYS A O 1
ATOM 586 N N . ILE A 1 77 ? 5.203 -6.990 -17.484 1.00 89.06 77 ILE A N 1
ATOM 587 C CA . ILE A 1 77 ? 5.579 -5.791 -16.721 1.00 89.06 77 ILE A CA 1
ATOM 588 C C . ILE A 1 77 ? 4.404 -4.799 -16.637 1.00 89.06 77 ILE A C 1
ATOM 590 O O . ILE A 1 77 ? 4.156 -4.215 -15.583 1.00 89.06 77 ILE A O 1
ATOM 594 N N . LYS A 1 78 ? 3.654 -4.618 -17.731 1.00 88.94 78 LYS A N 1
ATOM 595 C CA . LYS A 1 78 ? 2.456 -3.765 -17.747 1.00 88.94 78 LYS A CA 1
ATOM 596 C C . LYS A 1 78 ? 1.314 -4.354 -16.924 1.00 88.94 78 LYS A C 1
ATOM 598 O O . LYS A 1 78 ? 0.692 -3.616 -16.170 1.00 88.94 78 LYS A O 1
ATOM 603 N N . ASP A 1 79 ? 1.075 -5.655 -17.037 1.00 92.19 79 ASP A N 1
ATOM 604 C CA . ASP A 1 79 ? 0.053 -6.358 -16.261 1.00 92.19 79 ASP A CA 1
ATOM 605 C C . ASP A 1 79 ? 0.364 -6.241 -14.765 1.00 92.19 79 ASP A C 1
ATOM 607 O O . ASP A 1 79 ? -0.501 -5.864 -13.980 1.00 92.19 79 ASP A O 1
ATOM 611 N N . ARG A 1 80 ? 1.636 -6.417 -14.379 1.00 89.31 80 ARG A N 1
ATOM 612 C CA . ARG A 1 80 ? 2.098 -6.194 -13.005 1.00 89.31 80 ARG A CA 1
ATOM 613 C C . ARG A 1 80 ? 1.836 -4.764 -12.525 1.00 89.31 80 ARG A C 1
ATOM 615 O O . ARG A 1 80 ? 1.381 -4.589 -11.401 1.00 89.31 80 ARG A O 1
ATOM 622 N N . LYS A 1 81 ? 2.079 -3.748 -13.361 1.00 89.81 81 LYS A N 1
ATOM 623 C CA . LYS A 1 81 ? 1.763 -2.346 -13.030 1.00 89.81 81 LYS A CA 1
ATOM 624 C C . LYS A 1 81 ? 0.272 -2.153 -12.741 1.00 89.81 81 LYS A C 1
ATOM 626 O O . LYS A 1 81 ? -0.075 -1.516 -11.755 1.00 89.81 81 LYS A O 1
ATOM 631 N N . LEU A 1 82 ? -0.596 -2.722 -13.577 1.00 90.88 82 LEU A N 1
ATOM 632 C CA . LEU A 1 82 ? -2.048 -2.643 -13.390 1.00 90.88 82 LEU A CA 1
ATOM 633 C C . LEU A 1 82 ? -2.492 -3.365 -12.113 1.00 90.88 82 LEU A C 1
ATOM 635 O O . LEU A 1 82 ? -3.338 -2.862 -11.379 1.00 90.88 82 LEU A O 1
ATOM 639 N N . GLU A 1 83 ? -1.910 -4.528 -11.818 1.00 90.56 83 GLU A N 1
ATOM 640 C CA . GLU A 1 83 ? -2.182 -5.250 -10.574 1.00 90.56 83 GLU A CA 1
ATOM 641 C C . GLU A 1 83 ? -1.793 -4.439 -9.334 1.00 90.56 83 GLU A C 1
ATOM 643 O O . GLU A 1 83 ? -2.532 -4.462 -8.350 1.00 90.56 83 GLU A O 1
ATOM 648 N N . LEU A 1 84 ? -0.665 -3.721 -9.381 1.00 90.12 84 LEU A N 1
ATOM 649 C CA . LEU A 1 84 ? -0.222 -2.837 -8.302 1.00 90.12 84 LEU A CA 1
ATOM 650 C C . LEU A 1 84 ? -1.194 -1.673 -8.095 1.00 90.12 84 LEU A C 1
ATOM 652 O O . LEU A 1 84 ? -1.607 -1.447 -6.965 1.00 90.12 84 LEU A O 1
ATOM 656 N N . GLU A 1 85 ? -1.632 -1.007 -9.167 1.00 89.88 85 GLU A N 1
ATOM 657 C CA . GLU A 1 85 ? -2.619 0.085 -9.094 1.00 89.88 85 GLU A CA 1
ATOM 658 C C . GLU A 1 85 ? -3.957 -0.396 -8.502 1.00 89.88 85 GLU A C 1
ATOM 660 O O . GLU A 1 85 ? -4.549 0.259 -7.645 1.00 89.88 85 GLU A O 1
ATOM 665 N N . VAL A 1 86 ? -4.428 -1.580 -8.908 1.00 91.19 86 VAL A N 1
ATOM 666 C CA . VAL A 1 86 ? -5.654 -2.178 -8.356 1.00 91.19 86 VAL A CA 1
ATOM 667 C C . VAL A 1 86 ? -5.473 -2.576 -6.890 1.00 91.19 86 VAL A C 1
ATOM 669 O O . VAL A 1 86 ? -6.392 -2.405 -6.088 1.00 91.19 86 VAL A O 1
ATOM 672 N N . ALA A 1 87 ? -4.322 -3.138 -6.517 1.00 88.56 87 ALA A N 1
ATOM 673 C CA . ALA A 1 87 ? -4.028 -3.482 -5.129 1.00 88.56 87 ALA A CA 1
ATOM 674 C C . ALA A 1 87 ? -3.969 -2.228 -4.245 1.00 88.56 87 ALA A C 1
ATOM 676 O O . ALA A 1 87 ? -4.577 -2.226 -3.178 1.00 88.56 87 ALA A O 1
ATOM 677 N N . GLU A 1 88 ? -3.327 -1.164 -4.726 1.00 90.00 88 GLU A N 1
ATOM 678 C CA . GLU A 1 88 ? -3.230 0.135 -4.061 1.00 90.00 88 GLU A CA 1
ATOM 679 C C . GLU A 1 88 ? -4.615 0.708 -3.758 1.00 90.00 88 GLU A C 1
ATOM 681 O O . GLU A 1 88 ? -4.943 0.920 -2.596 1.00 90.00 88 GLU A O 1
ATOM 686 N N . GLN A 1 89 ? -5.484 0.816 -4.768 1.00 90.44 89 GLN A N 1
ATOM 687 C CA . GLN A 1 89 ? -6.850 1.324 -4.591 1.00 90.44 89 GLN A CA 1
ATOM 688 C C . GLN A 1 89 ? -7.679 0.491 -3.607 1.00 90.44 89 GLN A C 1
ATOM 690 O O . GLN A 1 89 ? -8.556 1.011 -2.919 1.00 90.44 89 GLN A O 1
ATOM 695 N N . ASN A 1 90 ? -7.461 -0.826 -3.566 1.00 88.56 90 ASN A N 1
ATOM 696 C CA . ASN A 1 90 ? -8.165 -1.690 -2.621 1.00 88.56 90 ASN A CA 1
ATOM 697 C C . ASN A 1 90 ? -7.656 -1.499 -1.187 1.00 88.56 90 ASN A C 1
ATOM 699 O O . ASN A 1 90 ? -8.458 -1.544 -0.257 1.00 88.56 90 ASN A O 1
ATOM 703 N N . LEU A 1 91 ? -6.348 -1.299 -1.010 1.00 88.31 91 LEU A N 1
ATOM 704 C CA . LEU A 1 91 ? -5.734 -1.053 0.293 1.00 88.31 91 LEU A CA 1
ATOM 705 C C . LEU A 1 91 ? -6.045 0.348 0.818 1.00 88.31 91 LEU A C 1
ATOM 707 O O . LEU A 1 91 ? -6.326 0.488 2.001 1.00 88.31 91 LEU A O 1
ATOM 711 N N . GLU A 1 92 ? -6.074 1.353 -0.052 1.00 88.81 92 GLU A N 1
ATOM 712 C CA . GLU A 1 92 ? -6.493 2.715 0.280 1.00 88.81 92 GLU A CA 1
ATOM 713 C C . GLU A 1 92 ? -7.938 2.729 0.795 1.00 88.81 92 GLU A C 1
ATOM 715 O O . GLU A 1 92 ? -8.217 3.260 1.868 1.00 88.81 92 GLU A O 1
ATOM 720 N N . LYS A 1 93 ? -8.854 2.054 0.085 1.00 85.69 93 LYS A N 1
ATOM 721 C CA . LYS A 1 93 ? -10.247 1.897 0.534 1.00 85.69 93 LYS A CA 1
ATOM 722 C C . LYS A 1 93 ? -10.342 1.167 1.869 1.00 85.69 93 LYS A C 1
ATOM 724 O O . LYS A 1 93 ? -11.103 1.584 2.732 1.00 85.69 93 LYS A O 1
ATOM 729 N N . LEU A 1 94 ? -9.568 0.096 2.051 1.00 84.00 94 LEU A N 1
ATOM 730 C CA . LEU A 1 94 ? -9.564 -0.661 3.302 1.00 84.00 94 LEU A CA 1
ATOM 731 C C . LEU A 1 94 ? -9.053 0.183 4.478 1.00 84.00 94 LEU A C 1
ATOM 733 O O . LEU A 1 94 ? -9.654 0.149 5.550 1.00 84.00 94 LEU A O 1
ATOM 737 N N . ALA A 1 95 ? -7.968 0.933 4.286 1.00 85.62 95 ALA A N 1
ATOM 738 C CA . ALA A 1 95 ? -7.436 1.837 5.299 1.00 85.62 95 ALA A CA 1
ATOM 739 C C . ALA A 1 95 ? -8.478 2.909 5.650 1.00 85.62 95 ALA A C 1
ATOM 741 O O . ALA A 1 95 ? -8.831 3.058 6.817 1.00 85.62 95 ALA A O 1
ATOM 742 N N . ALA A 1 96 ? -9.088 3.547 4.646 1.00 81.19 96 ALA A N 1
ATOM 743 C CA . ALA A 1 96 ? -10.136 4.545 4.852 1.00 81.19 96 ALA A CA 1
ATOM 744 C C . ALA A 1 96 ? -11.357 3.988 5.611 1.00 81.19 96 ALA A C 1
ATOM 746 O O . ALA A 1 96 ? -11.860 4.624 6.539 1.00 81.19 96 ALA A O 1
ATOM 747 N N . ASP A 1 97 ? -11.811 2.780 5.269 1.00 77.44 97 ASP A N 1
ATOM 748 C CA . ASP A 1 97 ? -12.956 2.133 5.919 1.00 77.44 97 ASP A CA 1
ATOM 749 C C . ASP A 1 97 ? -12.654 1.692 7.367 1.00 77.44 97 ASP A C 1
ATOM 751 O O . ASP A 1 97 ? -13.572 1.555 8.182 1.00 77.44 97 ASP A O 1
ATOM 755 N N . THR A 1 98 ? -11.376 1.472 7.696 1.00 76.81 98 THR A N 1
ATOM 756 C CA . THR A 1 98 ? -10.906 1.023 9.020 1.00 76.81 98 THR A CA 1
ATOM 757 C C . THR A 1 98 ? -10.257 2.131 9.856 1.00 76.81 98 THR A C 1
ATOM 759 O O . THR A 1 98 ? -9.756 1.845 10.943 1.00 76.81 98 THR A O 1
ATOM 762 N N . ILE A 1 99 ? -10.305 3.392 9.396 1.00 77.62 99 ILE A N 1
ATOM 763 C CA . ILE A 1 99 ? -9.677 4.561 10.060 1.00 77.62 99 ILE A CA 1
ATOM 764 C C . ILE A 1 99 ? -8.159 4.367 10.203 1.00 77.62 99 ILE A C 1
ATOM 766 O O . ILE A 1 99 ? -7.511 4.833 11.135 1.00 77.62 99 ILE A O 1
ATOM 770 N N . GLY A 1 100 ? -7.585 3.605 9.284 1.00 78.81 100 GLY A N 1
ATOM 771 C CA . GLY A 1 100 ? -6.154 3.497 9.130 1.00 78.81 100 GLY A CA 1
ATOM 772 C C . GLY A 1 100 ? -5.618 4.617 8.256 1.00 78.81 100 GLY A C 1
ATOM 773 O O . GLY A 1 100 ? -6.297 5.139 7.371 1.00 78.81 100 GLY A O 1
ATOM 774 N N . GLU A 1 101 ? -4.359 4.958 8.488 1.00 85.25 101 GLU A N 1
ATOM 775 C CA . GLU A 1 101 ? -3.631 5.883 7.630 1.00 85.25 101 GLU A CA 1
ATOM 776 C C . GLU A 1 101 ? -3.037 5.123 6.438 1.00 85.25 101 GLU A C 1
ATOM 778 O O . GLU A 1 101 ? -2.481 4.027 6.590 1.00 85.25 101 GLU A O 1
ATOM 783 N N . PHE A 1 102 ? -3.161 5.711 5.249 1.00 87.94 102 PHE A N 1
ATOM 784 C CA . PHE A 1 102 ? -2.536 5.218 4.030 1.00 87.94 102 PHE A CA 1
ATOM 785 C C . PHE A 1 102 ? -1.365 6.127 3.663 1.00 87.94 102 PHE A C 1
ATOM 787 O O . PHE A 1 102 ? -1.555 7.308 3.373 1.00 87.94 102 PHE A O 1
ATOM 794 N N . ILE A 1 103 ? -0.154 5.572 3.666 1.00 88.75 103 ILE A N 1
ATOM 795 C CA . ILE A 1 103 ? 1.068 6.310 3.356 1.00 88.75 103 ILE A CA 1
ATOM 796 C C . ILE A 1 103 ? 1.711 5.725 2.103 1.00 88.75 103 ILE A C 1
ATOM 798 O O . ILE A 1 103 ? 2.082 4.547 2.058 1.00 88.75 103 ILE A O 1
ATOM 802 N N . LEU A 1 104 ? 1.887 6.591 1.106 1.00 89.44 104 LEU A N 1
ATOM 803 C CA . LEU A 1 104 ? 2.567 6.295 -0.148 1.00 89.44 104 LEU A CA 1
ATOM 804 C C . LEU A 1 104 ? 3.877 7.101 -0.218 1.00 89.44 104 LEU A C 1
ATOM 806 O O . LEU A 1 104 ? 3.846 8.257 -0.634 1.00 89.44 104 LEU A O 1
ATOM 810 N N . PRO A 1 105 ? 5.004 6.559 0.274 1.00 87.12 105 PRO A N 1
ATOM 811 C CA . PRO A 1 105 ? 6.308 7.196 0.133 1.00 87.12 105 PRO A CA 1
ATOM 812 C C . PRO A 1 105 ? 6.807 7.137 -1.317 1.00 87.12 105 PRO A C 1
ATOM 814 O O . PRO A 1 105 ? 6.694 6.106 -1.986 1.00 87.12 105 PRO A O 1
ATOM 817 N N . ASP A 1 106 ? 7.422 8.227 -1.771 1.00 85.69 106 ASP A N 1
ATOM 818 C CA . ASP A 1 106 ? 8.073 8.310 -3.083 1.00 85.69 106 ASP A CA 1
ATOM 819 C C . ASP A 1 106 ? 9.532 7.819 -3.030 1.00 85.69 106 ASP A C 1
ATOM 821 O O . ASP A 1 106 ? 10.091 7.400 -4.049 1.00 85.69 106 ASP A O 1
ATOM 825 N N . ALA A 1 107 ? 10.147 7.844 -1.841 1.00 86.00 107 ALA A N 1
ATOM 826 C CA . ALA A 1 107 ? 11.541 7.473 -1.603 1.00 86.00 107 ALA A CA 1
ATOM 827 C C . ALA A 1 107 ? 11.728 6.603 -0.346 1.00 86.00 107 ALA A C 1
ATOM 829 O O . ALA A 1 107 ? 10.889 6.569 0.557 1.00 86.00 107 ALA A O 1
ATOM 830 N N . THR A 1 108 ? 12.872 5.915 -0.266 1.00 84.44 108 THR A N 1
ATOM 831 C CA . THR A 1 108 ? 13.241 5.084 0.890 1.00 84.44 108 THR A CA 1
ATOM 832 C C . THR A 1 108 ? 13.405 5.893 2.169 1.00 84.44 108 THR A C 1
ATOM 834 O O . THR A 1 108 ? 13.038 5.422 3.241 1.00 84.44 108 THR A O 1
ATOM 837 N N . GLU A 1 109 ? 13.933 7.110 2.074 1.00 87.25 109 GLU A N 1
ATOM 838 C CA . GLU A 1 109 ? 14.191 7.975 3.226 1.00 87.25 109 GLU A CA 1
ATOM 839 C C . GLU A 1 109 ? 12.873 8.446 3.852 1.00 87.25 109 GLU A C 1
ATOM 841 O O . GLU A 1 109 ? 12.675 8.336 5.061 1.00 87.25 109 GLU A O 1
ATOM 846 N N . GLU A 1 110 ? 11.924 8.861 3.010 1.00 86.00 110 GLU A N 1
ATOM 847 C CA . GLU A 1 110 ? 10.591 9.308 3.426 1.00 86.00 110 GLU A CA 1
ATOM 848 C C . GLU A 1 110 ? 9.826 8.208 4.180 1.00 86.00 110 GLU A C 1
ATOM 850 O O . GLU A 1 110 ? 9.059 8.474 5.104 1.00 86.00 110 GLU A O 1
ATOM 855 N N . MET A 1 111 ? 10.064 6.945 3.831 1.00 83.69 11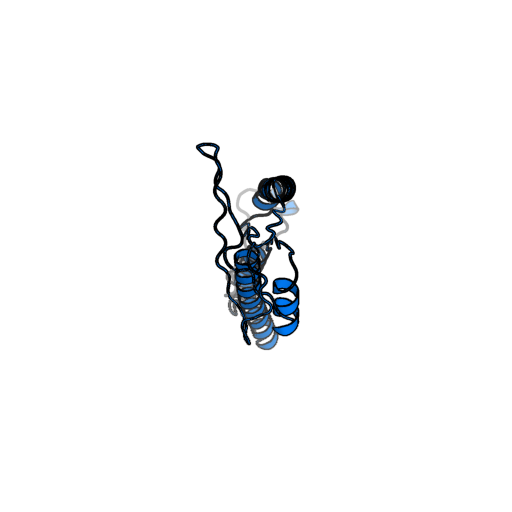1 MET A N 1
ATOM 856 C CA . MET A 1 111 ? 9.481 5.799 4.525 1.00 83.69 111 MET A CA 1
ATOM 857 C C . MET A 1 111 ? 9.980 5.679 5.967 1.00 83.69 111 MET A C 1
ATOM 859 O O . MET A 1 111 ? 9.182 5.449 6.876 1.00 83.69 111 MET A O 1
ATOM 863 N N . VAL A 1 112 ? 11.288 5.843 6.182 1.00 87.25 112 VAL A N 1
ATOM 864 C CA . VAL A 1 112 ? 11.897 5.782 7.519 1.00 87.25 112 VAL A CA 1
ATOM 865 C C . VAL A 1 112 ? 11.385 6.931 8.386 1.00 87.25 112 VAL A C 1
ATOM 867 O O . VAL A 1 112 ? 11.144 6.741 9.575 1.00 87.25 112 VAL A O 1
ATOM 870 N N . GLU A 1 113 ? 11.154 8.097 7.787 1.00 87.12 113 GLU A N 1
ATOM 871 C CA . GLU A 1 113 ? 10.598 9.263 8.477 1.00 87.12 113 GLU A CA 1
ATOM 872 C C . GLU A 1 113 ? 9.108 9.111 8.815 1.00 87.12 113 GLU A C 1
ATOM 874 O O . GLU A 1 113 ? 8.670 9.546 9.883 1.00 87.12 113 GLU A O 1
ATOM 879 N N . LYS A 1 114 ? 8.320 8.476 7.937 1.00 85.62 114 LYS A N 1
ATOM 880 C CA . LYS A 1 114 ? 6.870 8.305 8.126 1.00 85.62 114 LYS A CA 1
ATOM 881 C C . LYS A 1 114 ? 6.481 7.061 8.927 1.00 85.62 114 LYS A C 1
ATOM 883 O O . LYS A 1 114 ? 5.406 7.037 9.519 1.00 85.62 114 LYS A O 1
ATOM 888 N N . ALA A 1 115 ? 7.334 6.044 9.023 1.00 84.75 115 ALA A N 1
ATOM 889 C CA . ALA A 1 115 ? 7.041 4.855 9.830 1.00 84.75 115 ALA A CA 1
ATOM 890 C C . ALA A 1 115 ? 6.777 5.166 11.329 1.00 84.75 115 ALA A C 1
ATOM 892 O O . ALA A 1 115 ? 5.820 4.620 11.887 1.00 84.75 115 ALA A O 1
ATOM 893 N N . PRO A 1 116 ? 7.521 6.077 11.993 1.00 88.81 116 PRO A N 1
ATOM 894 C CA . PRO A 1 116 ? 7.216 6.512 13.357 1.00 88.81 116 PRO A CA 1
ATOM 895 C C . PRO A 1 116 ? 5.853 7.200 13.521 1.00 88.81 116 PRO A C 1
ATOM 897 O O . PRO A 1 116 ? 5.261 7.111 14.597 1.00 88.81 116 PRO A O 1
ATOM 900 N N . LEU A 1 117 ? 5.340 7.879 12.485 1.00 84.88 117 LEU A N 1
ATOM 901 C CA . LEU A 1 117 ? 4.004 8.490 12.523 1.00 84.88 117 LEU A CA 1
ATOM 902 C C . LEU A 1 117 ? 2.922 7.417 12.660 1.00 84.88 117 LEU A C 1
ATOM 904 O O . LEU A 1 117 ? 2.071 7.532 13.541 1.00 84.88 117 LEU A O 1
ATOM 908 N N . VAL A 1 118 ? 3.028 6.333 11.887 1.00 85.69 118 VAL A N 1
ATOM 909 C CA . VAL A 1 118 ? 2.108 5.189 11.983 1.00 85.69 118 VAL A CA 1
ATOM 910 C C . VAL A 1 118 ? 2.161 4.561 13.373 1.00 85.69 118 VAL A C 1
ATOM 912 O O . VAL A 1 118 ? 1.119 4.311 13.973 1.00 85.69 118 VAL A O 1
ATOM 915 N N . ALA A 1 119 ? 3.361 4.363 13.928 1.00 84.94 119 ALA A N 1
ATOM 916 C CA . ALA A 1 119 ? 3.516 3.829 15.282 1.00 84.94 119 ALA A CA 1
ATOM 917 C C . ALA A 1 119 ? 2.828 4.723 16.329 1.00 84.94 119 ALA A C 1
ATOM 919 O O . ALA A 1 119 ? 2.057 4.240 17.155 1.00 84.94 119 ALA A O 1
ATOM 920 N N . LYS A 1 120 ? 3.016 6.044 16.235 1.00 85.88 120 LYS A N 1
ATOM 921 C CA . LYS A 1 120 ? 2.361 7.010 17.123 1.00 85.88 120 LYS A CA 1
ATOM 922 C C . LYS A 1 120 ? 0.835 7.004 16.977 1.00 85.88 120 LYS A C 1
ATOM 924 O O . LYS A 1 120 ? 0.127 7.204 17.964 1.00 85.88 120 LYS A O 1
ATOM 929 N N . MET A 1 121 ? 0.312 6.798 15.769 1.00 81.19 121 MET A N 1
ATOM 930 C CA . MET A 1 121 ? -1.132 6.666 15.549 1.00 81.19 121 MET A CA 1
ATOM 931 C C . MET A 1 121 ? -1.694 5.398 16.188 1.00 81.19 121 MET A C 1
ATOM 933 O O . MET A 1 121 ? -2.732 5.463 16.842 1.00 81.19 121 MET A O 1
ATOM 937 N N . ILE A 1 122 ? -0.981 4.276 16.078 1.00 82.50 122 ILE A N 1
ATOM 938 C CA . ILE A 1 122 ? -1.365 3.025 16.743 1.00 82.50 122 ILE A CA 1
ATOM 939 C C . ILE A 1 122 ? -1.388 3.222 18.267 1.00 82.50 122 ILE A C 1
ATOM 941 O O . ILE A 1 122 ? -2.388 2.898 18.910 1.00 82.50 122 ILE A O 1
ATOM 945 N N . ASP A 1 123 ? -0.346 3.837 18.834 1.00 83.19 123 ASP A N 1
ATOM 946 C CA . ASP A 1 123 ? -0.239 4.106 20.276 1.00 83.19 123 ASP A CA 1
ATOM 947 C C . ASP A 1 123 ? -1.302 5.089 20.798 1.00 83.19 123 ASP A C 1
ATOM 949 O O . ASP A 1 123 ? -1.631 5.085 21.985 1.00 83.19 123 ASP A O 1
ATOM 953 N N . SER A 1 124 ? -1.846 5.947 19.929 1.00 79.25 124 SER A N 1
ATOM 954 C CA . SER A 1 124 ? -2.878 6.935 20.280 1.00 79.25 124 SER A CA 1
ATOM 955 C C . SER A 1 124 ? -4.309 6.471 19.986 1.00 79.25 124 SER A C 1
ATOM 957 O O . SER A 1 124 ? -5.251 7.257 20.120 1.00 79.25 124 SER A O 1
ATOM 959 N N . SER A 1 125 ? -4.491 5.196 19.632 1.00 75.94 125 SER A N 1
ATOM 960 C CA . SER A 1 125 ? -5.808 4.602 19.411 1.00 75.94 125 SER A CA 1
ATOM 961 C C . SER A 1 125 ? -6.526 4.275 20.730 1.00 75.94 125 SER A C 1
ATOM 963 O O . SER A 1 125 ? -5.945 3.758 21.684 1.00 75.94 125 SER A O 1
ATOM 965 N N . TYR A 1 126 ? -7.826 4.579 20.793 1.00 73.31 126 TYR A N 1
ATOM 966 C CA . TYR A 1 126 ? -8.676 4.295 21.951 1.00 73.31 126 TYR A CA 1
ATOM 967 C C . TYR A 1 126 ? -9.915 3.513 21.526 1.00 73.31 126 TYR A C 1
ATOM 969 O O . TYR A 1 126 ? -10.626 3.907 20.602 1.00 73.31 126 TYR A O 1
ATOM 977 N N . VAL A 1 127 ? -10.217 2.436 22.251 1.00 74.31 127 VAL A N 1
ATOM 978 C CA . VAL A 1 127 ? -11.440 1.652 22.051 1.00 74.31 127 VAL A CA 1
ATOM 979 C C . VAL A 1 127 ? -12.529 2.185 22.973 1.00 74.31 127 VAL A C 1
ATOM 981 O O . VAL A 1 127 ? -12.423 2.111 24.197 1.00 74.31 127 VAL A O 1
ATOM 984 N N . VAL A 1 128 ? -13.599 2.717 22.384 1.00 70.19 128 VAL A N 1
ATOM 985 C CA . VAL A 1 128 ? -14.766 3.206 23.125 1.00 70.19 128 VAL A CA 1
ATOM 986 C C . VAL A 1 128 ? -15.872 2.166 23.043 1.00 70.19 128 VAL A C 1
ATOM 988 O O . VAL A 1 128 ? -16.382 1.870 21.967 1.00 70.19 128 VAL A O 1
ATOM 991 N N . THR A 1 129 ? -16.276 1.635 24.194 1.00 70.06 129 THR A N 1
ATOM 992 C CA . THR A 1 129 ? -17.437 0.744 24.272 1.00 70.06 129 THR A CA 1
ATOM 993 C C . THR A 1 129 ? -18.680 1.560 24.599 1.00 70.06 129 THR A C 1
ATOM 995 O O . THR A 1 129 ? -18.737 2.239 25.623 1.00 70.06 129 THR A O 1
ATOM 998 N N . TYR A 1 130 ? -19.687 1.487 23.731 1.00 70.38 130 TYR A N 1
ATOM 999 C CA . TYR A 1 130 ? -20.988 2.110 23.946 1.00 70.38 130 TYR A CA 1
ATOM 1000 C C . TYR A 1 130 ? -22.048 1.040 24.206 1.00 70.38 130 TYR A C 1
ATOM 1002 O O . TYR A 1 130 ? -22.326 0.207 23.343 1.00 70.38 130 TYR A O 1
ATOM 1010 N N . THR A 1 131 ? -22.681 1.097 25.378 1.00 74.88 131 THR A N 1
ATOM 1011 C CA . THR A 1 131 ? -23.837 0.254 25.699 1.00 74.88 131 THR A CA 1
ATOM 1012 C C . THR A 1 131 ? -25.119 1.020 25.383 1.00 74.88 131 THR A C 1
ATOM 1014 O O . THR A 1 131 ? -25.410 2.027 26.038 1.00 74.88 131 THR A O 1
ATOM 1017 N N . PRO A 1 132 ? -25.913 0.581 24.394 1.00 72.75 132 PRO A N 1
ATOM 1018 C CA . PRO A 1 132 ? -27.124 1.292 24.039 1.00 72.75 132 PRO A CA 1
ATOM 1019 C C . PRO A 1 132 ? -28.230 1.107 25.073 1.00 72.75 132 PRO A C 1
ATOM 1021 O O . PRO A 1 132 ? -28.427 0.018 25.604 1.00 72.75 132 PRO A O 1
ATOM 1024 N N . LYS A 1 133 ? -29.026 2.162 25.280 1.00 75.44 133 LYS A N 1
ATOM 1025 C CA . LYS A 1 133 ? -30.225 2.101 26.134 1.00 75.44 133 LYS A CA 1
ATOM 1026 C C . LYS A 1 133 ? -31.351 1.258 25.527 1.00 75.44 133 LYS A C 1
ATOM 1028 O O . LYS A 1 133 ? -32.156 0.710 26.267 1.00 75.44 133 LYS A O 1
ATOM 1033 N N . ILE A 1 134 ? -31.406 1.166 24.196 1.00 72.31 134 ILE A N 1
ATOM 1034 C CA . ILE A 1 134 ? -32.399 0.369 23.466 1.00 72.31 134 ILE A CA 1
ATOM 1035 C C . ILE A 1 134 ? -31.661 -0.763 22.734 1.00 72.31 134 ILE A C 1
ATOM 1037 O O . ILE A 1 134 ? -30.807 -0.469 21.879 1.00 72.31 134 ILE A O 1
ATOM 1041 N N . PRO A 1 135 ? -31.949 -2.039 23.051 1.00 68.75 135 PRO A N 1
ATOM 1042 C CA . PRO A 1 135 ? -31.324 -3.176 22.391 1.00 68.75 135 PRO A CA 1
ATOM 1043 C C . PRO A 1 135 ? -31.770 -3.265 20.926 1.00 68.75 135 PRO A C 1
ATOM 1045 O O . PRO A 1 135 ? -32.889 -2.921 20.569 1.00 68.75 135 PRO A O 1
ATOM 1048 N N . VAL A 1 136 ? -30.886 -3.749 20.056 1.00 62.59 136 VAL A N 1
ATOM 1049 C CA . VAL A 1 136 ? -31.114 -3.852 18.596 1.00 62.59 136 VAL A CA 1
ATOM 1050 C C . VAL A 1 136 ? -32.091 -4.991 18.230 1.00 62.59 136 VAL A C 1
ATOM 1052 O O . VAL A 1 136 ? -32.424 -5.200 17.071 1.00 62.59 136 VAL A O 1
ATOM 1055 N N . VAL A 1 137 ? -32.581 -5.736 19.222 1.00 57.72 137 VAL A N 1
ATOM 1056 C CA . VAL A 1 137 ? -33.252 -7.034 19.048 1.00 57.72 137 VAL A CA 1
ATOM 1057 C C . VAL A 1 137 ? -34.662 -6.923 18.439 1.00 57.72 137 VAL A C 1
ATOM 1059 O O . VAL A 1 137 ? -35.160 -7.911 17.906 1.00 57.72 137 VAL A O 1
ATOM 1062 N N . GLU A 1 138 ? -35.294 -5.746 18.442 1.00 53.44 138 GLU A N 1
ATOM 1063 C CA . GLU A 1 138 ? -36.675 -5.583 17.946 1.00 53.44 138 GLU A CA 1
ATOM 1064 C C . GLU A 1 138 ? -36.801 -5.194 16.465 1.00 53.44 138 GLU A C 1
ATOM 1066 O O . GLU A 1 138 ? -37.871 -5.371 15.879 1.00 53.44 138 GLU A O 1
ATOM 1071 N N . SER A 1 139 ? -35.737 -4.724 15.806 1.00 53.16 139 SER A N 1
ATOM 1072 C CA . SER A 1 139 ? -35.798 -4.418 14.372 1.00 53.16 139 SER A CA 1
ATOM 1073 C C . SER A 1 139 ? -35.397 -5.642 13.552 1.00 53.16 139 SER A C 1
ATOM 1075 O O . SER A 1 139 ? -34.227 -6.020 13.519 1.00 53.16 139 SER A O 1
ATOM 1077 N N . ARG A 1 140 ? -36.351 -6.265 12.852 1.00 48.91 140 ARG A N 1
ATOM 1078 C CA . ARG A 1 140 ? -36.071 -7.274 11.816 1.00 48.91 140 ARG A CA 1
ATOM 1079 C C . ARG A 1 140 ? -35.301 -6.618 10.654 1.00 48.91 140 ARG A C 1
ATOM 1081 O O . ARG A 1 140 ? -35.920 -6.163 9.701 1.00 48.91 140 ARG A O 1
ATOM 1088 N N . GLY A 1 141 ? -33.972 -6.532 10.737 1.00 54.66 141 GLY A N 1
ATOM 1089 C CA . GLY A 1 141 ? -33.124 -5.987 9.669 1.00 54.66 141 GLY A CA 1
ATOM 1090 C C . GLY A 1 141 ? -31.719 -5.567 10.114 1.00 54.66 141 GLY A C 1
ATOM 1091 O O . GLY A 1 141 ? -31.429 -5.508 11.307 1.00 54.66 141 GLY A O 1
ATOM 1092 N N . ILE A 1 142 ? -30.856 -5.270 9.131 1.00 53.06 142 ILE A N 1
ATOM 1093 C CA . ILE A 1 142 ? -29.540 -4.634 9.322 1.00 53.06 142 ILE A CA 1
ATOM 1094 C C . ILE A 1 142 ? -29.792 -3.243 9.916 1.00 53.06 142 ILE A C 1
ATOM 1096 O O . ILE A 1 142 ? -30.203 -2.326 9.209 1.00 53.06 142 ILE A O 1
ATOM 1100 N N . ALA A 1 143 ? -29.613 -3.093 11.226 1.00 59.19 143 ALA A N 1
ATOM 1101 C CA . ALA A 1 143 ? -29.805 -1.815 11.899 1.00 59.19 143 ALA A CA 1
ATOM 1102 C C . ALA A 1 143 ? -28.520 -0.983 11.798 1.00 59.19 143 ALA A C 1
ATOM 1104 O O . ALA A 1 143 ? -27.557 -1.228 12.524 1.00 59.19 143 ALA A O 1
ATOM 1105 N N . GLU A 1 144 ? -28.498 0.007 10.902 1.00 61.56 144 GLU A N 1
ATOM 1106 C CA . GLU A 1 144 ? -27.418 0.997 10.865 1.00 61.56 144 GLU A CA 1
ATOM 1107 C C . GLU A 1 144 ? -27.562 1.964 12.050 1.00 61.56 144 GLU A C 1
ATOM 1109 O O . GLU A 1 144 ? -28.602 2.603 12.227 1.00 61.56 144 GLU A O 1
ATOM 1114 N N . ARG A 1 145 ? -26.511 2.091 12.869 1.00 64.69 145 ARG A N 1
ATOM 1115 C CA . ARG A 1 145 ? -26.406 3.140 13.891 1.00 64.69 145 ARG A CA 1
ATOM 1116 C C . ARG A 1 145 ? -25.246 4.059 13.556 1.00 64.69 145 ARG A C 1
ATOM 1118 O O . ARG A 1 145 ? -24.118 3.598 13.389 1.00 64.69 145 ARG A O 1
ATOM 1125 N N . ASN A 1 146 ? -25.547 5.350 13.474 1.00 68.06 146 ASN A N 1
ATOM 1126 C CA . ASN A 1 146 ? -24.546 6.389 13.304 1.00 68.06 146 ASN A CA 1
ATOM 1127 C C . ASN A 1 146 ? -24.099 6.864 14.691 1.00 68.06 146 ASN A C 1
ATOM 1129 O O . ASN A 1 146 ? -24.921 7.371 15.458 1.00 68.06 146 ASN A O 1
ATOM 1133 N N . ILE A 1 147 ? -22.835 6.626 15.034 1.00 71.44 147 ILE A N 1
ATOM 1134 C CA . ILE A 1 147 ? -22.242 7.027 16.314 1.00 71.44 147 ILE A CA 1
ATOM 1135 C C . ILE A 1 147 ? -21.240 8.138 16.019 1.00 71.44 147 ILE A C 1
ATOM 1137 O O . ILE A 1 147 ? -20.303 7.946 15.246 1.00 71.44 147 ILE A O 1
ATOM 1141 N N . GLU A 1 148 ? -21.436 9.294 16.645 1.00 71.62 148 GLU A N 1
ATOM 1142 C CA . GLU A 1 148 ? -20.511 10.420 16.566 1.00 71.62 148 GLU A CA 1
ATOM 1143 C C . GLU A 1 148 ? -19.764 10.557 17.895 1.00 71.62 148 GLU A C 1
ATOM 1145 O O . GLU A 1 148 ? -20.372 10.597 18.966 1.00 71.62 148 GLU A O 1
ATOM 1150 N N . VAL A 1 149 ? -18.433 10.591 17.826 1.00 72.69 149 VAL A N 1
ATOM 1151 C CA . VAL A 1 149 ? -17.554 10.726 18.991 1.00 72.69 149 VAL A CA 1
ATOM 1152 C C . VAL A 1 149 ? -16.838 12.063 18.884 1.00 72.69 149 VAL A C 1
ATOM 1154 O O . VAL A 1 149 ? -16.121 12.314 17.919 1.00 72.69 149 VAL A O 1
ATOM 1157 N N . THR A 1 150 ? -17.016 12.916 19.888 1.00 77.19 150 THR A N 1
ATOM 1158 C CA . THR A 1 150 ? -16.394 14.244 19.949 1.00 77.19 150 THR A CA 1
ATOM 1159 C C . THR A 1 150 ? -15.505 14.370 21.178 1.00 77.19 150 THR A C 1
ATOM 1161 O O . THR A 1 150 ? -15.854 13.886 22.258 1.00 77.19 150 THR A O 1
ATOM 1164 N N . SER A 1 151 ? -14.379 15.070 21.049 1.00 76.19 151 SER A N 1
ATOM 1165 C CA . SER A 1 151 ? -13.523 15.408 22.185 1.00 76.19 151 SER A CA 1
ATOM 1166 C C . SER A 1 151 ? -14.054 16.627 22.943 1.00 76.19 151 SER A C 1
ATOM 1168 O O . SER A 1 151 ? -14.598 17.566 22.369 1.00 76.19 151 SER A O 1
ATOM 1170 N N . LYS A 1 152 ? -13.848 16.648 24.265 1.00 79.31 152 LYS A N 1
ATOM 1171 C CA . LYS A 1 152 ? -14.074 17.851 25.088 1.00 79.31 152 LYS A CA 1
ATOM 1172 C C . LYS A 1 152 ? -12.890 18.830 25.026 1.00 79.31 152 LYS A C 1
ATOM 1174 O O . LYS A 1 152 ? -13.022 19.987 25.416 1.00 79.31 152 LYS A O 1
ATOM 1179 N N . ARG A 1 153 ? -11.714 18.363 24.589 1.00 80.94 153 ARG A N 1
ATOM 1180 C CA . ARG A 1 153 ? -10.469 19.141 24.572 1.00 80.94 153 ARG A CA 1
ATOM 1181 C C . ARG A 1 153 ? -10.363 19.937 23.264 1.00 80.94 153 ARG A C 1
ATOM 1183 O O . ARG A 1 153 ? -10.374 19.316 22.203 1.00 80.94 153 ARG A O 1
ATOM 1190 N N . PRO A 1 154 ? -10.200 21.271 23.313 1.00 75.94 154 PRO A N 1
ATOM 1191 C CA . PRO A 1 154 ? -10.007 22.060 22.102 1.00 75.94 154 PRO A CA 1
ATOM 1192 C C . PRO A 1 154 ? -8.704 21.648 21.402 1.00 75.94 154 PRO A C 1
ATOM 1194 O O . PRO A 1 154 ? -7.678 21.454 22.055 1.00 75.94 154 PRO A O 1
ATOM 1197 N N . GLY A 1 155 ? -8.761 21.496 20.077 1.00 73.44 155 GLY A N 1
ATOM 1198 C CA . GLY A 1 155 ? -7.618 21.112 19.239 1.00 73.44 155 GLY A CA 1
ATOM 1199 C C . GLY A 1 155 ? -7.358 19.606 19.117 1.00 73.44 155 GLY A C 1
ATOM 1200 O O . GLY A 1 155 ? -6.443 19.226 18.394 1.00 73.44 155 GLY A O 1
ATOM 1201 N N . LEU A 1 156 ? -8.141 18.741 19.778 1.00 75.44 156 LEU A N 1
ATOM 1202 C CA . LEU A 1 156 ? -8.055 17.291 19.580 1.00 75.44 156 LEU A CA 1
ATOM 1203 C C . LEU A 1 156 ? -8.997 16.858 18.449 1.00 75.44 156 LEU A C 1
ATOM 1205 O O . LEU A 1 156 ? -10.216 16.844 18.638 1.00 75.44 156 LEU A O 1
ATOM 1209 N N . ILE A 1 157 ? -8.425 16.485 17.303 1.00 70.12 157 ILE A N 1
ATOM 1210 C CA . ILE A 1 157 ? -9.157 15.878 16.185 1.00 70.12 157 ILE A CA 1
ATOM 1211 C C . ILE A 1 157 ? -9.421 14.416 16.545 1.00 70.12 157 ILE A C 1
ATOM 1213 O O . ILE A 1 157 ? -8.491 13.671 16.845 1.00 70.12 157 ILE A O 1
ATOM 1217 N N . VAL A 1 158 ? -10.696 14.030 16.576 1.00 69.69 158 VAL A N 1
ATOM 1218 C CA . VAL A 1 158 ? -11.117 12.651 16.835 1.00 69.69 158 VAL A CA 1
ATOM 1219 C C . VAL A 1 158 ? -11.555 12.037 15.521 1.00 69.69 158 VAL A C 1
ATOM 1221 O O . VAL A 1 158 ? -12.518 12.497 14.905 1.00 69.69 158 VAL A O 1
ATOM 1224 N N . GLU A 1 159 ? -10.865 10.981 15.119 1.00 67.94 159 GLU A N 1
ATOM 1225 C CA . GLU A 1 159 ? -11.262 10.142 13.997 1.00 67.94 159 GLU A CA 1
ATOM 1226 C C . GLU A 1 159 ? -11.937 8.892 14.562 1.00 67.94 159 GLU A C 1
ATOM 1228 O O . GLU A 1 159 ? -11.337 8.125 15.311 1.00 67.94 159 GLU A O 1
ATOM 1233 N N . ALA A 1 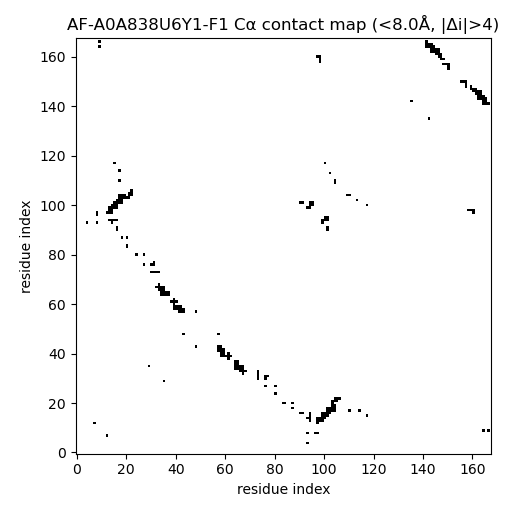160 ? -13.231 8.733 14.284 1.00 66.38 160 ALA A N 1
ATOM 1234 C CA . ALA A 1 160 ? -14.046 7.662 14.848 1.00 66.38 160 ALA A CA 1
ATOM 1235 C C . ALA A 1 160 ? -14.896 6.976 13.779 1.00 66.38 160 ALA A C 1
ATOM 1237 O O . ALA A 1 160 ? -15.331 7.594 12.800 1.00 66.38 160 ALA A O 1
ATOM 1238 N N . ARG A 1 161 ? -15.172 5.685 14.002 1.00 65.31 161 ARG A N 1
ATOM 1239 C CA . ARG A 1 161 ? -15.960 4.849 13.094 1.00 65.31 161 ARG A CA 1
ATOM 1240 C C . ARG A 1 161 ? -17.409 5.304 13.138 1.00 65.31 161 ARG A C 1
ATOM 1242 O O . ARG A 1 161 ? -18.108 5.069 14.117 1.00 65.31 161 ARG A O 1
ATOM 1249 N N . ARG A 1 162 ? -17.872 5.940 12.061 1.00 60.31 162 ARG A N 1
ATOM 1250 C CA . ARG A 1 162 ? -19.239 6.485 11.993 1.00 60.31 162 ARG A CA 1
ATOM 1251 C C . ARG A 1 162 ? -20.304 5.409 11.779 1.00 60.31 162 ARG A C 1
ATOM 1253 O O . ARG A 1 162 ? -21.458 5.617 12.131 1.00 60.31 162 ARG A O 1
ATOM 1260 N N . LYS A 1 163 ? -19.938 4.253 11.213 1.00 58.19 163 LYS A N 1
ATOM 1261 C CA . LYS A 1 163 ? -20.871 3.157 10.910 1.00 58.19 163 LYS A CA 1
ATOM 1262 C C . LYS A 1 163 ? -20.487 1.875 11.640 1.00 58.19 163 LYS A C 1
ATOM 1264 O O . LYS A 1 163 ? -19.495 1.237 11.292 1.00 58.19 163 LYS A O 1
ATOM 1269 N N . LEU A 1 164 ? -21.316 1.482 12.606 1.00 59.97 164 LEU A N 1
ATOM 1270 C CA . LEU A 1 164 ? -21.277 0.154 13.213 1.00 59.97 164 LEU A CA 1
ATOM 1271 C C . LEU A 1 164 ? -22.298 -0.740 12.494 1.00 59.97 164 LEU A C 1
ATOM 1273 O O . LEU A 1 164 ? -23.505 -0.512 12.595 1.00 59.97 164 LEU A O 1
ATOM 1277 N N . LEU A 1 165 ? -21.817 -1.746 11.762 1.00 57.28 165 LEU A N 1
ATOM 1278 C CA . LEU A 1 165 ? -22.663 -2.775 11.158 1.00 57.28 165 LEU A CA 1
ATOM 1279 C C . LEU A 1 165 ? -22.739 -3.965 12.111 1.00 57.28 165 LEU A C 1
ATOM 1281 O O . LEU A 1 165 ? -21.781 -4.719 12.253 1.00 57.28 165 LEU A O 1
ATOM 1285 N N . ILE A 1 166 ? -23.887 -4.138 12.761 1.00 56.69 166 ILE A N 1
ATOM 1286 C CA . ILE A 1 166 ? -24.143 -5.310 13.599 1.00 56.69 166 ILE A CA 1
ATOM 1287 C C . ILE A 1 166 ? -24.712 -6.399 12.685 1.00 56.69 166 ILE A C 1
ATOM 1289 O O . ILE A 1 166 ? -25.908 -6.415 12.396 1.00 56.69 166 ILE A O 1
ATOM 1293 N N . ALA A 1 167 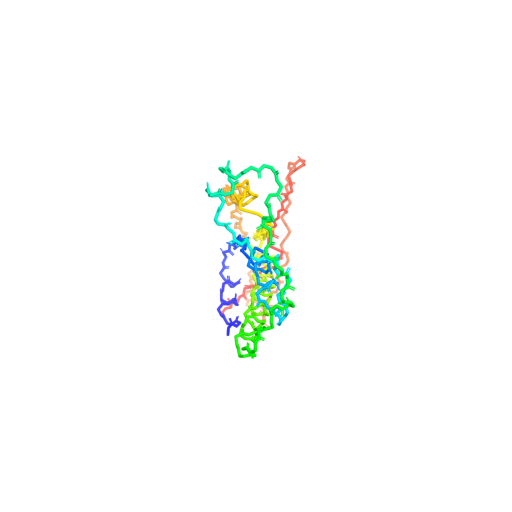? -23.842 -7.276 12.186 1.00 47.53 167 ALA A N 1
ATOM 1294 C CA . ALA A 1 167 ? -24.255 -8.515 11.536 1.00 47.53 167 ALA A CA 1
ATOM 1295 C C . ALA A 1 167 ? -24.441 -9.602 12.605 1.00 47.53 167 ALA A C 1
ATOM 1297 O O . ALA A 1 167 ? -23.626 -9.713 13.520 1.00 47.53 167 ALA A O 1
ATOM 1298 N N . ARG A 1 168 ? -25.527 -10.370 12.502 1.00 45.16 168 ARG A N 1
ATOM 1299 C CA . ARG A 1 168 ? -25.763 -11.560 13.323 1.00 45.16 168 ARG A CA 1
ATOM 1300 C C . ARG A 1 168 ? -25.395 -12.804 12.533 1.00 45.16 168 ARG A C 1
ATOM 1302 O O . ARG A 1 168 ? -25.685 -12.800 11.315 1.00 45.16 168 ARG A O 1
#

Nearest PDB structures (foldseek):
  8jov-assembly1_U  TM=2.690E-01  e=6.983E+00  Ralstonia phage GP4